Protein AF-A0A1H9XBH6-F1 (afdb_monomer_lite)

Sequence (133 aa):
MVTELTLNTGLIACGFTVGNRFREFFRQQTGEENFKFNVDMVATAKAVKESGDESFTLGDLLDIYYGKKTYATYDKSALQWNKFVKDFCADEETGIFNERLKAAAALWKIVRESDMKKEYSHDLLEEYKHILF

pLDDT: mean 90.71, std 7.48, range [53.41, 97.06]

Organism: Butyrivibrio fibrisolvens (NCBI:txid831)

Structure (mmCIF, N/CA/C/O backbone):
data_AF-A0A1H9XBH6-F1
#
_entry.id   AF-A0A1H9XBH6-F1
#
loop_
_atom_site.group_PDB
_atom_site.id
_atom_site.type_symbol
_atom_site.label_atom_id
_atom_site.label_alt_id
_atom_site.label_comp_id
_atom_site.label_asym_id
_atom_site.label_entity_id
_atom_site.label_seq_id
_atom_site.pdbx_PDB_ins_code
_atom_site.Cartn_x
_atom_site.Cartn_y
_atom_site.Cartn_z
_atom_site.occupancy
_atom_site.B_iso_or_equiv
_atom_site.auth_seq_id
_atom_site.auth_comp_id
_atom_site.auth_asym_id
_atom_site.auth_atom_id
_atom_site.pdbx_PDB_model_num
ATOM 1 N N . MET A 1 1 ? -25.237 -10.397 16.906 1.00 53.41 1 MET A N 1
ATOM 2 C CA . MET A 1 1 ? -24.475 -9.404 16.118 1.00 53.41 1 MET A CA 1
ATOM 3 C C . MET A 1 1 ? -24.346 -8.157 16.968 1.00 53.41 1 MET A C 1
ATOM 5 O O . MET A 1 1 ? -25.363 -7.726 17.494 1.00 53.41 1 MET A O 1
ATOM 9 N N . VAL A 1 2 ? -23.140 -7.610 17.135 1.00 60.66 2 VAL A N 1
ATOM 10 C CA . VAL A 1 2 ? -22.962 -6.299 17.785 1.00 60.66 2 VAL A CA 1
ATOM 11 C C . VAL A 1 2 ? -23.735 -5.278 16.953 1.00 60.66 2 VAL A C 1
ATOM 13 O O . VAL A 1 2 ? -23.476 -5.189 15.757 1.00 60.66 2 VAL A O 1
ATOM 16 N N . THR A 1 3 ? -24.718 -4.587 17.521 1.00 67.44 3 THR A N 1
ATOM 17 C CA . THR A 1 3 ? -25.553 -3.601 16.809 1.00 67.44 3 THR A CA 1
ATOM 18 C C . THR A 1 3 ? -24.930 -2.212 16.832 1.00 67.44 3 THR A C 1
ATOM 20 O O . THR A 1 3 ? -24.984 -1.505 15.829 1.00 67.44 3 THR A O 1
ATOM 23 N N . GLU A 1 4 ? -24.253 -1.867 17.923 1.00 83.50 4 GLU A N 1
ATOM 24 C CA . GLU A 1 4 ? -23.624 -0.568 18.138 1.00 83.50 4 GLU A CA 1
ATOM 25 C C . GLU A 1 4 ? -22.100 -0.712 18.126 1.00 83.50 4 GLU A C 1
ATOM 27 O O . GLU A 1 4 ? -21.528 -1.471 18.906 1.00 83.50 4 GLU A O 1
ATOM 32 N N . LEU A 1 5 ? -21.446 -0.040 17.178 1.00 91.00 5 LEU A N 1
ATOM 33 C CA . LEU A 1 5 ? -19.992 -0.063 17.049 1.00 91.00 5 LEU A CA 1
ATOM 34 C C . LEU A 1 5 ? -19.390 1.045 17.910 1.00 91.00 5 LEU A C 1
ATOM 36 O O . LEU A 1 5 ? -19.822 2.192 17.848 1.00 91.00 5 LEU A O 1
ATOM 40 N N . THR A 1 6 ? -18.356 0.704 18.667 1.00 93.94 6 THR A N 1
ATOM 41 C CA . THR A 1 6 ? -17.545 1.643 19.449 1.00 93.94 6 THR A CA 1
ATOM 42 C C . THR A 1 6 ? -16.071 1.435 19.126 1.00 93.94 6 THR A C 1
ATOM 44 O O . THR A 1 6 ? -15.688 0.388 18.601 1.00 93.94 6 THR A O 1
ATOM 47 N N . LEU A 1 7 ? -15.212 2.396 19.474 1.00 94.62 7 LEU A N 1
ATOM 48 C CA . LEU A 1 7 ? -13.763 2.237 19.298 1.00 94.62 7 LEU A CA 1
ATOM 49 C C . LEU A 1 7 ? -13.210 1.033 20.081 1.00 94.62 7 LEU A C 1
ATOM 51 O O . LEU A 1 7 ? -12.287 0.383 19.612 1.00 94.62 7 LEU A O 1
ATOM 55 N N . ASN A 1 8 ? -13.834 0.661 21.202 1.00 94.44 8 ASN A N 1
ATOM 56 C CA . ASN A 1 8 ? -13.444 -0.505 22.006 1.00 94.44 8 ASN A CA 1
ATOM 57 C C . ASN A 1 8 ? -13.984 -1.836 21.458 1.00 94.44 8 ASN A C 1
ATOM 59 O O . ASN A 1 8 ? -13.729 -2.895 22.026 1.00 94.44 8 ASN A O 1
ATOM 63 N N . THR A 1 9 ? -14.780 -1.808 20.388 1.00 94.50 9 THR A N 1
ATOM 64 C CA . THR A 1 9 ? -15.337 -3.028 19.805 1.00 94.50 9 THR A CA 1
ATOM 65 C C . THR A 1 9 ? -14.230 -3.822 19.113 1.00 94.50 9 THR A C 1
ATOM 67 O O . THR A 1 9 ? -13.532 -3.289 18.250 1.00 94.50 9 THR A O 1
ATOM 70 N N . GLY A 1 10 ? -14.096 -5.106 19.456 1.00 95.81 10 GLY A N 1
ATOM 71 C CA . GLY A 1 10 ? -13.130 -6.011 18.828 1.00 95.81 10 GLY A CA 1
ATOM 72 C C . GLY A 1 10 ? -13.390 -6.202 17.328 1.00 95.81 10 GLY A C 1
ATOM 73 O O . GLY A 1 10 ? -14.532 -6.416 16.904 1.00 95.81 10 GLY A O 1
ATOM 74 N N . LEU A 1 11 ? -12.332 -6.153 16.516 1.00 95.56 11 LEU A N 1
ATOM 75 C CA . LEU A 1 11 ? -12.392 -6.228 15.051 1.00 95.56 11 LEU A CA 1
ATOM 76 C C . LEU A 1 11 ? -12.970 -7.568 14.576 1.00 95.56 11 LEU A C 1
ATOM 78 O O . LEU A 1 11 ? -13.842 -7.599 13.703 1.00 95.56 11 LEU A O 1
ATOM 82 N N . ILE A 1 12 ? -12.527 -8.674 15.178 1.00 94.19 12 ILE A N 1
ATOM 83 C CA . ILE A 1 12 ? -13.030 -10.021 14.870 1.00 94.19 12 ILE A CA 1
ATOM 84 C C . ILE A 1 12 ? -14.460 -10.184 15.396 1.00 94.19 12 ILE A C 1
ATOM 86 O O . ILE A 1 12 ? -15.350 -10.589 14.648 1.00 94.19 12 ILE A O 1
ATOM 90 N N . ALA A 1 13 ? -14.705 -9.785 16.649 1.00 92.12 13 ALA A N 1
ATOM 91 C CA . ALA A 1 13 ? -15.993 -9.945 17.325 1.00 92.12 13 ALA A CA 1
ATOM 92 C C . ALA A 1 13 ? -17.157 -9.238 16.604 1.00 92.12 13 ALA A C 1
ATOM 94 O O . ALA A 1 13 ? -18.282 -9.744 16.578 1.00 92.12 13 ALA A O 1
ATOM 95 N N . CYS A 1 14 ? -16.907 -8.079 15.984 1.00 91.88 14 CYS A N 1
ATOM 96 C CA . CYS A 1 14 ? -17.927 -7.369 15.209 1.00 91.88 14 CYS A CA 1
ATOM 97 C C . CYS A 1 14 ? -18.074 -7.848 13.758 1.00 91.88 14 CYS A C 1
ATOM 99 O O . CYS A 1 14 ? -18.945 -7.340 13.045 1.00 91.88 14 CYS A O 1
ATOM 101 N N . GLY A 1 15 ? -17.258 -8.811 13.315 1.00 92.31 15 GLY A N 1
ATOM 102 C CA . GLY A 1 15 ? -17.253 -9.296 11.938 1.00 92.31 15 GLY A CA 1
ATOM 103 C C . GLY A 1 15 ? -16.815 -8.214 10.953 1.00 92.31 15 GLY A C 1
ATOM 104 O O . GLY A 1 15 ? -17.488 -7.995 9.943 1.00 92.31 15 GLY A O 1
ATOM 105 N N . PHE A 1 16 ? -15.725 -7.500 11.259 1.00 94.44 16 PHE A N 1
ATOM 106 C CA . PHE A 1 16 ? -15.253 -6.379 10.449 1.00 94.44 16 PHE A CA 1
ATOM 107 C C . PHE A 1 16 ? -15.147 -6.729 8.959 1.00 94.44 16 PHE A C 1
ATOM 109 O O . PHE A 1 16 ? -14.562 -7.742 8.570 1.00 94.44 16 PHE A O 1
ATOM 116 N N . THR A 1 17 ? -15.665 -5.850 8.105 1.00 93.25 17 THR A N 1
ATOM 117 C CA . THR A 1 17 ? -15.530 -5.922 6.646 1.00 93.25 17 THR A CA 1
ATOM 118 C C . THR A 1 17 ? -15.258 -4.533 6.081 1.00 93.25 17 THR A C 1
ATOM 120 O O . THR A 1 17 ? -15.670 -3.526 6.654 1.00 93.25 17 THR A O 1
ATOM 123 N N . VAL A 1 18 ? -14.606 -4.467 4.917 1.00 91.44 18 VAL A N 1
ATOM 124 C CA . VAL A 1 18 ? -14.344 -3.211 4.187 1.00 91.44 18 VAL A CA 1
ATOM 125 C C . VAL A 1 18 ? -15.616 -2.760 3.438 1.00 91.44 18 VAL A C 1
ATOM 127 O O . VAL A 1 18 ? -15.623 -2.562 2.225 1.00 91.44 18 VAL A O 1
ATOM 130 N N . GLY A 1 19 ? -16.733 -2.677 4.163 1.00 92.50 19 GLY A N 1
ATOM 131 C CA . GLY A 1 19 ? -18.074 -2.403 3.646 1.00 92.50 19 GLY A CA 1
ATOM 132 C C . GLY A 1 19 ? -18.687 -1.120 4.209 1.00 92.50 19 GLY A C 1
ATOM 133 O O . GLY A 1 19 ? -18.121 -0.467 5.087 1.00 92.50 19 GLY A O 1
ATOM 134 N N . ASN A 1 20 ? -19.878 -0.769 3.715 1.00 92.25 20 ASN A N 1
ATOM 135 C CA . ASN A 1 20 ? -20.536 0.506 4.031 1.00 92.25 20 ASN A CA 1
ATOM 136 C C . ASN A 1 20 ? -20.787 0.710 5.527 1.00 92.25 20 ASN A C 1
ATOM 138 O O . ASN A 1 20 ? -20.554 1.803 6.024 1.00 92.25 20 ASN A O 1
ATOM 142 N N . ARG A 1 21 ? -21.169 -0.342 6.261 1.00 92.69 21 ARG A N 1
ATOM 143 C CA . ARG A 1 21 ? -21.409 -0.269 7.710 1.00 92.69 21 ARG A CA 1
ATOM 144 C C . ARG A 1 21 ? -20.206 0.281 8.483 1.00 92.69 21 ARG A C 1
ATOM 146 O O . ARG A 1 21 ? -20.358 1.165 9.317 1.00 92.69 21 ARG A O 1
ATOM 153 N N . PHE A 1 22 ? -19.016 -0.250 8.213 1.00 94.62 22 PHE A N 1
ATOM 154 C CA . PHE A 1 22 ? -17.802 0.187 8.898 1.00 94.62 22 PHE A CA 1
ATOM 155 C C . PHE A 1 22 ? -17.272 1.494 8.316 1.00 94.62 22 PHE A C 1
ATOM 157 O O . PHE A 1 22 ? -16.758 2.318 9.061 1.00 94.62 22 PHE A O 1
ATOM 164 N N . ARG A 1 23 ? -17.442 1.721 7.006 1.00 95.06 23 ARG A N 1
ATOM 165 C CA . ARG A 1 23 ? -17.109 3.003 6.374 1.00 95.06 23 ARG A CA 1
ATOM 166 C C . ARG A 1 23 ? -17.865 4.156 7.039 1.00 95.06 23 ARG A C 1
ATOM 168 O O . ARG A 1 23 ? -17.242 5.147 7.383 1.00 95.06 23 ARG A O 1
ATOM 175 N N . GLU A 1 24 ? -19.168 3.992 7.256 1.00 94.06 24 GLU A N 1
ATOM 176 C CA . GLU A 1 24 ? -20.041 4.943 7.955 1.00 94.06 24 GLU A CA 1
ATOM 177 C C . GLU A 1 24 ? -19.551 5.216 9.385 1.00 94.06 24 GLU A C 1
ATOM 179 O O . GLU A 1 24 ? -19.423 6.370 9.781 1.00 94.06 24 GLU A O 1
ATOM 184 N N . PHE A 1 25 ? -19.204 4.161 10.130 1.00 95.19 25 PHE A N 1
ATOM 185 C CA . PHE A 1 25 ? -18.643 4.288 11.476 1.00 95.19 25 PHE A CA 1
ATOM 186 C C . PHE A 1 25 ? -17.355 5.118 11.477 1.00 95.19 25 PHE A C 1
ATOM 188 O O . PHE A 1 25 ? -17.281 6.125 12.174 1.00 95.19 25 PHE A O 1
ATOM 195 N N . PHE A 1 26 ? -16.357 4.750 10.666 1.00 95.62 26 PHE A N 1
ATOM 196 C CA . PHE A 1 26 ? -15.090 5.483 10.621 1.00 95.62 26 PHE A CA 1
ATOM 197 C C . PHE A 1 26 ? -15.260 6.910 10.101 1.00 95.62 26 PHE A C 1
ATOM 199 O O . PHE A 1 26 ? -14.618 7.807 10.631 1.00 95.62 26 PHE A O 1
ATOM 206 N N . ARG A 1 27 ? -16.183 7.146 9.161 1.00 95.81 27 ARG A N 1
ATOM 207 C CA . ARG A 1 27 ? -16.561 8.489 8.701 1.00 95.81 27 ARG A CA 1
ATOM 208 C C . ARG A 1 27 ? -16.979 9.398 9.857 1.00 95.81 27 ARG A C 1
ATOM 210 O O . ARG A 1 27 ? -16.557 10.546 9.926 1.00 95.81 27 ARG A O 1
ATOM 217 N N . GLN A 1 28 ? -17.794 8.875 10.772 1.00 94.31 28 GLN A N 1
ATOM 218 C CA . GLN A 1 28 ? -18.230 9.610 11.961 1.00 94.31 28 GLN A CA 1
ATOM 219 C C . GLN A 1 28 ? -17.074 9.853 12.943 1.00 94.31 28 GLN A C 1
ATOM 221 O O . GLN A 1 28 ? -17.042 10.899 13.581 1.00 94.31 28 GLN A O 1
ATOM 226 N N . GLN A 1 29 ? -16.119 8.920 13.047 1.00 94.19 29 GLN A N 1
ATOM 227 C CA . GLN A 1 29 ? -14.955 9.063 13.933 1.00 94.19 29 GLN A CA 1
ATOM 228 C C . GLN A 1 29 ? -13.887 10.024 13.387 1.00 94.19 29 GLN A C 1
ATOM 230 O O . GLN A 1 29 ? -13.218 10.695 14.169 1.00 94.19 29 GLN A O 1
ATOM 235 N N . THR A 1 30 ? -13.689 10.079 12.067 1.00 93.12 30 THR A N 1
ATOM 236 C CA . THR A 1 30 ? -12.686 10.952 11.434 1.00 93.12 30 THR A CA 1
ATOM 237 C C . THR A 1 30 ? -13.236 12.330 11.074 1.00 93.12 30 THR A C 1
ATOM 239 O O . THR A 1 30 ? -12.464 13.273 10.934 1.00 93.12 30 THR A O 1
ATOM 242 N N . GLY A 1 31 ? -14.556 12.459 10.901 1.00 92.88 31 GLY A N 1
ATOM 243 C CA . GLY A 1 31 ? -15.189 13.671 10.377 1.00 92.88 31 GLY A CA 1
ATOM 244 C C . GLY A 1 31 ? -14.965 13.885 8.874 1.00 92.88 31 GLY A C 1
ATOM 245 O O . GLY A 1 31 ? -15.356 14.919 8.336 1.00 92.88 31 GLY A O 1
ATOM 246 N N . GLU A 1 32 ? -14.349 12.930 8.174 1.00 92.00 32 GLU A N 1
ATOM 247 C CA . GLU A 1 32 ? -14.070 13.042 6.743 1.00 92.00 32 GLU A CA 1
ATOM 248 C C . GLU A 1 32 ? -15.259 12.587 5.904 1.00 92.00 32 GLU A C 1
ATOM 250 O O . GLU A 1 32 ? -15.538 11.397 5.831 1.00 92.00 32 GLU A O 1
ATOM 255 N N . GLU A 1 33 ? -15.906 13.492 5.172 1.00 88.56 33 GLU A N 1
ATOM 256 C CA . GLU A 1 33 ? -17.073 13.169 4.334 1.00 88.56 33 GLU A CA 1
ATOM 257 C C . GLU A 1 33 ? -16.825 12.001 3.353 1.00 88.56 33 GLU A C 1
ATOM 259 O O . GLU A 1 33 ? -17.694 11.148 3.154 1.00 88.56 33 GLU A O 1
ATOM 264 N N . ASN A 1 34 ? -15.607 11.921 2.805 1.00 91.38 34 ASN A N 1
ATOM 265 C CA . ASN A 1 34 ? -15.183 10.937 1.807 1.00 91.38 34 ASN A CA 1
ATOM 266 C C . ASN A 1 34 ? -14.207 9.886 2.365 1.00 91.38 34 ASN A C 1
ATOM 268 O O . ASN A 1 34 ? -13.271 9.484 1.667 1.00 91.38 34 ASN A O 1
ATOM 272 N N . PHE A 1 35 ? -14.425 9.428 3.602 1.00 94.31 35 PHE A N 1
ATOM 273 C CA . PHE A 1 35 ? -13.569 8.431 4.248 1.00 94.31 35 PHE A CA 1
ATOM 274 C C . PHE A 1 35 ? -13.324 7.187 3.368 1.00 94.31 35 PHE A C 1
ATOM 276 O O . PHE A 1 35 ? -14.252 6.523 2.879 1.00 94.31 35 PHE A O 1
ATOM 283 N N . LYS A 1 36 ? -12.046 6.825 3.217 1.00 93.88 36 LYS A N 1
ATOM 284 C CA . LYS A 1 36 ? -11.596 5.604 2.539 1.00 93.88 36 LYS A CA 1
ATOM 285 C C . LYS A 1 36 ? -10.622 4.846 3.429 1.00 93.88 36 LYS A C 1
ATOM 287 O O . LYS A 1 36 ? -9.673 5.416 3.953 1.00 93.88 36 LYS A O 1
ATOM 292 N N . PHE A 1 37 ? -10.818 3.533 3.516 1.00 94.31 37 PHE A N 1
ATOM 293 C CA . PHE A 1 37 ? -9.839 2.647 4.136 1.00 94.31 37 PHE A CA 1
ATOM 294 C C . PHE A 1 37 ? -8.525 2.724 3.362 1.00 94.31 37 PHE A C 1
ATOM 296 O O . PHE A 1 37 ? -8.493 2.438 2.161 1.00 94.31 37 PHE A O 1
ATOM 303 N N . ASN A 1 38 ? -7.454 3.114 4.045 1.00 90.88 38 ASN A N 1
ATOM 304 C CA . ASN A 1 38 ? -6.126 3.100 3.457 1.00 90.88 38 ASN A CA 1
ATOM 305 C C . ASN A 1 38 ? -5.579 1.659 3.392 1.00 90.88 38 ASN A C 1
ATOM 307 O O . ASN A 1 38 ? -6.128 0.726 3.987 1.00 90.88 38 ASN A O 1
ATOM 311 N N . VAL A 1 39 ? -4.495 1.474 2.640 1.00 88.12 39 VAL A N 1
ATOM 312 C CA . VAL A 1 39 ? -3.891 0.148 2.428 1.00 88.12 39 VAL A CA 1
ATOM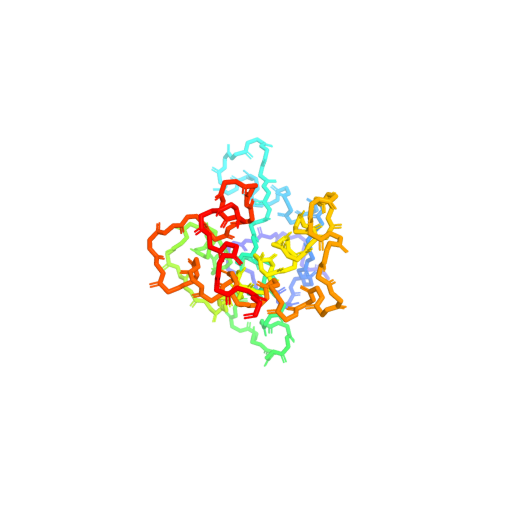 313 C C . VAL A 1 39 ? -3.414 -0.501 3.730 1.00 88.12 39 VAL A C 1
ATOM 315 O O . VAL A 1 39 ? -3.540 -1.714 3.880 1.00 88.12 39 VAL A O 1
ATOM 318 N N . ASP A 1 40 ? -2.945 0.297 4.689 1.00 90.38 40 ASP A N 1
ATOM 319 C CA . ASP A 1 40 ? -2.387 -0.184 5.953 1.00 90.38 40 ASP A CA 1
ATOM 320 C C . ASP A 1 40 ? -3.493 -0.689 6.901 1.00 90.38 40 ASP A C 1
ATOM 322 O O . ASP A 1 40 ? -3.339 -1.741 7.528 1.00 90.38 40 ASP A O 1
ATOM 326 N N . MET A 1 41 ? -4.665 -0.040 6.925 1.00 93.69 41 MET A N 1
ATOM 327 C CA . MET A 1 41 ? -5.862 -0.552 7.608 1.00 93.69 41 MET A CA 1
ATOM 328 C C . MET A 1 41 ? -6.310 -1.889 7.015 1.00 93.69 41 MET A C 1
ATOM 330 O O . MET A 1 41 ? -6.620 -2.823 7.751 1.00 93.69 41 MET A O 1
ATOM 334 N N . VAL A 1 42 ? -6.361 -1.999 5.683 1.00 93.19 42 VAL A N 1
ATOM 335 C CA . VAL A 1 42 ? -6.806 -3.231 5.011 1.00 93.19 42 VAL A CA 1
ATOM 336 C C . VAL A 1 42 ? -5.834 -4.378 5.290 1.00 93.19 42 VAL A C 1
ATOM 338 O O . VAL A 1 42 ? -6.271 -5.483 5.619 1.00 93.19 42 VAL A O 1
ATOM 341 N N . ALA A 1 43 ? -4.530 -4.114 5.209 1.00 90.88 43 ALA A N 1
ATOM 342 C CA . ALA A 1 43 ? -3.489 -5.089 5.513 1.00 90.88 43 ALA A CA 1
ATOM 343 C C . ALA A 1 43 ? -3.537 -5.538 6.974 1.00 90.88 43 ALA A C 1
ATOM 345 O O . ALA A 1 43 ? -3.528 -6.735 7.250 1.00 90.88 43 ALA A O 1
ATOM 346 N N . THR A 1 44 ? -3.679 -4.587 7.898 1.00 93.94 44 THR A N 1
ATOM 347 C CA . THR A 1 44 ? -3.807 -4.867 9.330 1.00 93.94 44 THR A CA 1
ATOM 348 C C . THR A 1 44 ? -5.049 -5.700 9.620 1.00 93.94 44 THR A C 1
ATOM 350 O O . THR A 1 44 ? -4.950 -6.732 10.270 1.00 93.94 44 THR A O 1
ATOM 353 N N . ALA A 1 45 ? -6.212 -5.329 9.081 1.00 94.12 45 ALA A N 1
ATOM 354 C CA . ALA A 1 45 ? -7.443 -6.085 9.290 1.00 94.12 45 ALA A CA 1
ATOM 355 C C . ALA A 1 45 ? -7.361 -7.522 8.747 1.00 94.12 45 ALA A C 1
ATOM 357 O O . ALA A 1 45 ? -7.988 -8.421 9.305 1.00 94.12 45 ALA A O 1
ATOM 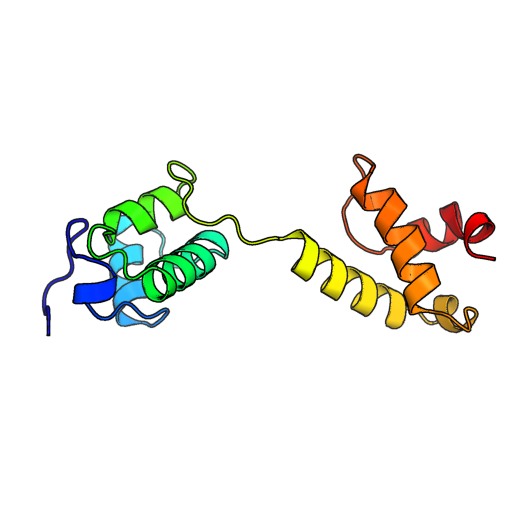358 N N . LYS A 1 46 ? -6.607 -7.749 7.663 1.00 92.62 46 LYS A N 1
ATOM 359 C CA . LYS A 1 46 ? -6.320 -9.096 7.157 1.00 92.62 46 LYS A CA 1
ATOM 360 C C . LYS A 1 46 ? -5.403 -9.858 8.118 1.00 92.62 46 LYS A C 1
ATOM 362 O O . LYS A 1 46 ? -5.765 -10.955 8.528 1.00 92.62 46 LYS A O 1
ATOM 367 N N . ALA A 1 47 ?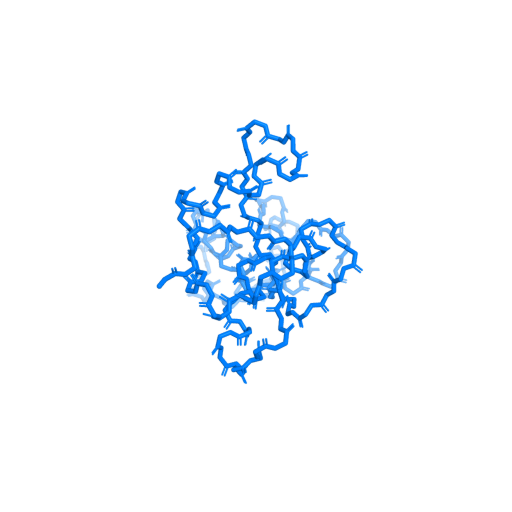 -4.292 -9.250 8.530 1.00 92.75 47 ALA A N 1
ATOM 368 C CA . ALA A 1 47 ? -3.327 -9.860 9.441 1.00 92.75 47 ALA A CA 1
ATOM 369 C C . ALA A 1 47 ? -3.954 -10.235 10.794 1.00 92.75 47 ALA A C 1
ATOM 371 O O . ALA A 1 47 ? -3.752 -11.346 11.260 1.00 92.75 47 ALA A O 1
ATOM 372 N N . VAL A 1 48 ? -4.777 -9.357 11.378 1.00 94.25 48 VAL A N 1
ATOM 373 C CA . VAL A 1 48 ? -5.521 -9.602 12.631 1.00 94.25 48 VAL A CA 1
ATOM 374 C C . VAL A 1 48 ? -6.447 -10.815 12.512 1.00 94.25 48 VAL A C 1
ATOM 376 O O . VAL A 1 48 ? -6.540 -11.630 13.425 1.00 94.25 48 VAL A O 1
ATOM 379 N N . LYS A 1 49 ? -7.140 -10.960 11.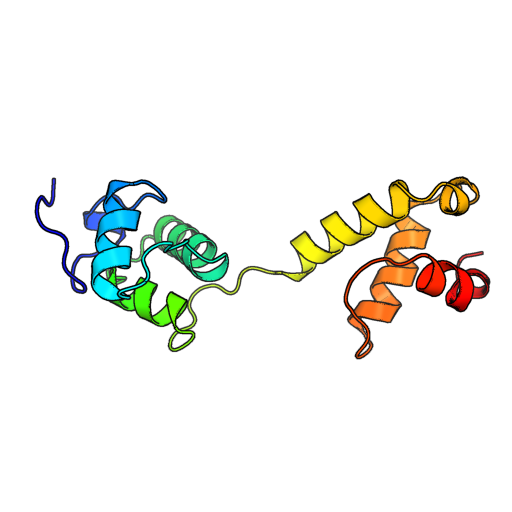376 1.00 93.06 49 LYS A N 1
ATOM 380 C CA . LYS A 1 49 ? -8.017 -12.116 11.134 1.00 93.06 49 LYS A CA 1
ATOM 381 C C . LYS A 1 49 ? -7.236 -13.413 10.953 1.00 93.06 49 LYS A C 1
ATOM 383 O O . LYS A 1 49 ? -7.716 -14.456 11.375 1.00 93.06 49 LYS A O 1
ATOM 388 N N . GLU A 1 50 ? -6.074 -13.351 10.309 1.00 91.75 50 GLU A N 1
ATOM 389 C CA . GLU A 1 50 ? -5.194 -14.505 10.100 1.00 91.75 50 GLU A CA 1
ATOM 390 C C . GLU A 1 50 ? -4.501 -14.937 11.398 1.00 91.75 50 GLU A C 1
ATOM 392 O O . GLU A 1 50 ? -4.359 -16.133 11.639 1.00 91.75 50 GLU A O 1
ATOM 397 N N . SER A 1 51 ? -4.111 -13.982 12.247 1.00 91.69 51 SER A N 1
ATOM 398 C CA . SER A 1 51 ? -3.500 -14.247 13.552 1.00 91.69 51 SER A CA 1
ATOM 399 C C . SER A 1 51 ? -4.512 -14.642 14.630 1.00 91.69 51 SER A C 1
ATOM 401 O O . SER A 1 51 ? -4.117 -15.226 15.637 1.00 91.69 51 SER A O 1
ATOM 403 N N . GLY A 1 52 ? -5.801 -14.343 14.433 1.00 91.94 52 GLY A N 1
ATOM 404 C CA . GLY A 1 52 ? -6.840 -14.583 15.435 1.00 91.94 52 GLY A CA 1
ATOM 405 C C . GLY A 1 52 ? -6.741 -13.640 16.638 1.00 91.94 52 GLY A C 1
ATOM 406 O O . GLY A 1 52 ? -7.113 -14.018 17.744 1.00 91.94 52 GLY A O 1
ATOM 407 N N . ASP A 1 53 ? -6.216 -12.429 16.446 1.00 92.88 53 ASP A N 1
ATOM 408 C CA . ASP A 1 53 ? -6.004 -11.462 17.523 1.00 92.88 53 ASP A CA 1
ATOM 409 C C . ASP A 1 53 ? -7.328 -10.829 17.987 1.00 92.88 53 ASP A C 1
ATOM 411 O O . ASP A 1 53 ? -7.789 -9.808 17.470 1.00 92.88 53 ASP A O 1
ATOM 415 N N . GLU A 1 54 ? -7.957 -11.460 18.979 1.00 93.00 54 GLU A N 1
ATOM 416 C CA . GLU A 1 54 ? -9.217 -11.006 19.581 1.00 93.00 54 GLU A CA 1
ATOM 417 C C . GLU A 1 54 ? -9.075 -9.704 20.384 1.00 93.00 54 GLU A C 1
ATOM 419 O O . GLU A 1 54 ? -10.082 -9.048 20.659 1.00 93.00 54 GLU A O 1
ATOM 424 N N . SER A 1 55 ? -7.847 -9.310 20.741 1.00 94.25 55 SER A N 1
ATOM 425 C CA . SER A 1 55 ? -7.587 -8.079 21.495 1.00 94.25 55 SER A CA 1
ATOM 426 C C . SER A 1 55 ? -7.647 -6.825 20.622 1.00 94.25 55 SER A C 1
ATOM 428 O O . SER A 1 55 ? -7.835 -5.723 21.136 1.00 94.25 55 SER A O 1
ATOM 430 N N . PHE A 1 56 ? -7.525 -6.984 19.301 1.00 96.12 56 PHE A N 1
ATOM 431 C CA . PHE A 1 56 ? -7.473 -5.874 18.362 1.00 96.12 56 PHE A CA 1
ATOM 432 C C . PHE A 1 56 ? -8.851 -5.226 18.158 1.00 96.12 56 PHE A C 1
ATOM 434 O O . PHE A 1 56 ? -9.832 -5.889 17.804 1.00 96.12 56 PHE A O 1
ATOM 441 N N . THR A 1 57 ? -8.927 -3.904 18.313 1.00 97.06 57 THR A N 1
ATOM 442 C CA . THR A 1 57 ? -10.181 -3.135 18.287 1.00 97.06 57 THR A CA 1
ATOM 443 C C . THR A 1 57 ? -10.339 -2.247 17.047 1.00 97.06 57 THR A C 1
ATOM 445 O O . THR A 1 57 ? -9.413 -2.040 16.260 1.00 97.06 57 THR A O 1
ATOM 448 N N . LEU A 1 58 ? 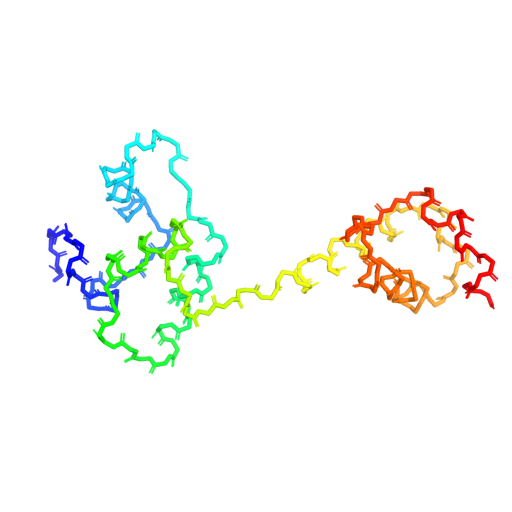-11.535 -1.682 16.852 1.00 96.25 58 LEU A N 1
ATOM 449 C CA . LEU A 1 58 ? -11.765 -0.656 15.827 1.00 96.25 58 LEU A CA 1
ATOM 450 C C . LEU A 1 58 ? -10.982 0.639 16.107 1.00 96.25 58 LEU A C 1
ATOM 452 O O . LEU A 1 58 ? -10.607 1.327 15.160 1.00 96.25 58 LEU A O 1
ATOM 456 N N . GLY A 1 59 ? -10.716 0.955 17.376 1.00 96.62 59 GLY A N 1
ATOM 457 C CA . GLY A 1 59 ? -9.859 2.062 17.794 1.00 96.62 59 GLY A CA 1
ATOM 458 C C . GLY A 1 59 ? -8.409 1.846 17.383 1.00 96.62 59 GLY A C 1
ATOM 459 O O . GLY A 1 59 ? -7.813 2.734 16.783 1.00 96.62 59 GLY A O 1
ATOM 460 N N . ASP A 1 60 ? -7.883 0.634 17.569 1.00 96.31 60 ASP A N 1
ATOM 461 C CA . ASP A 1 60 ? -6.546 0.281 17.078 1.00 96.31 60 ASP A CA 1
ATOM 462 C C . ASP A 1 60 ? -6.443 0.428 15.557 1.00 96.31 60 ASP A C 1
ATOM 464 O O . ASP A 1 60 ? -5.445 0.925 15.037 1.00 96.31 60 ASP A O 1
ATOM 468 N N . LEU A 1 61 ? -7.493 0.035 14.828 1.00 96.00 61 LEU A N 1
ATOM 469 C CA . LEU A 1 61 ? -7.549 0.218 13.380 1.00 96.00 61 LEU A CA 1
ATOM 470 C C . LEU A 1 61 ? -7.577 1.704 12.984 1.00 96.00 61 LEU A C 1
ATOM 472 O O . LEU A 1 61 ? -7.033 2.074 11.944 1.00 96.00 61 LEU A O 1
ATOM 476 N N . LEU A 1 62 ? -8.194 2.559 13.801 1.00 95.94 62 LEU A N 1
ATOM 477 C CA . LEU A 1 62 ? -8.190 4.007 13.605 1.00 95.94 62 LEU A CA 1
ATOM 478 C C . LEU A 1 62 ? -6.818 4.624 13.917 1.00 95.94 62 LEU A C 1
ATOM 480 O O . LEU A 1 62 ? -6.381 5.541 13.229 1.00 95.94 62 LEU A O 1
ATOM 484 N N . ASP A 1 63 ? -6.087 4.100 14.895 1.00 96.06 63 ASP A N 1
ATOM 485 C CA . ASP A 1 63 ? -4.711 4.534 15.139 1.00 96.06 63 ASP A CA 1
ATOM 486 C C . ASP A 1 63 ? -3.777 4.153 13.982 1.00 96.06 63 ASP A C 1
ATOM 488 O O . ASP A 1 63 ? -2.888 4.933 13.638 1.00 96.06 63 ASP A O 1
ATOM 492 N N . ILE A 1 64 ? -4.017 3.016 13.317 1.00 94.25 64 ILE A N 1
ATOM 493 C CA . ILE A 1 64 ? -3.346 2.658 12.053 1.00 94.25 64 ILE A CA 1
ATOM 494 C C . ILE A 1 64 ? -3.701 3.670 10.955 1.00 94.25 64 ILE A C 1
ATOM 496 O O . ILE A 1 64 ? -2.823 4.099 10.208 1.00 94.25 64 ILE A O 1
ATOM 500 N N . TYR A 1 65 ? -4.969 4.093 10.869 1.00 93.69 65 TYR A N 1
ATOM 501 C CA . TYR A 1 65 ? -5.406 5.112 9.909 1.00 93.69 65 TYR A CA 1
ATOM 502 C C . TYR A 1 65 ? -4.614 6.419 10.048 1.00 93.69 65 TYR A C 1
ATOM 504 O O . TYR A 1 65 ? -4.134 6.956 9.051 1.00 93.69 65 TYR A O 1
ATOM 512 N N . TYR A 1 66 ? -4.427 6.887 11.284 1.00 92.88 66 TYR A N 1
ATOM 513 C CA . TYR A 1 66 ? -3.668 8.101 11.593 1.00 92.88 66 TYR A CA 1
ATOM 514 C C . TYR A 1 66 ? -2.143 7.907 11.626 1.00 92.88 66 TYR A C 1
ATOM 516 O O . TYR A 1 66 ? -1.422 8.861 11.914 1.00 92.88 66 TYR A O 1
ATOM 524 N N . GLY A 1 67 ? -1.636 6.696 11.378 1.00 89.75 67 GLY A N 1
ATOM 525 C CA . GLY A 1 67 ? -0.204 6.389 11.456 1.00 89.75 67 GLY A CA 1
ATOM 526 C C . GLY A 1 67 ? 0.377 6.430 12.877 1.00 89.75 67 GLY A C 1
ATOM 527 O O . GLY A 1 67 ? 1.585 6.571 13.039 1.00 89.75 67 GLY A O 1
ATOM 528 N N . LYS A 1 68 ? -0.467 6.327 13.911 1.00 91.06 68 LYS A N 1
ATOM 529 C CA . LYS A 1 68 ? -0.067 6.307 15.332 1.00 91.06 68 LYS A CA 1
ATOM 530 C C . LYS A 1 68 ? 0.354 4.921 15.810 1.00 91.06 68 LYS A C 1
ATOM 532 O O . LYS A 1 68 ? 1.138 4.802 16.747 1.00 91.06 68 LYS A O 1
ATOM 537 N N . LYS A 1 69 ? -0.192 3.880 15.185 1.00 88.06 69 LYS A N 1
ATOM 538 C CA . LYS A 1 69 ? 0.112 2.476 15.461 1.00 88.06 69 LYS A CA 1
ATOM 539 C C . LYS A 1 69 ? 0.566 1.811 14.168 1.00 88.06 69 LYS A C 1
ATOM 541 O O . LYS A 1 69 ? 0.146 2.214 13.087 1.00 88.06 69 LYS A O 1
ATOM 546 N N . THR A 1 70 ? 1.379 0.769 14.297 1.00 86.56 70 THR A N 1
ATOM 547 C CA . THR A 1 70 ? 1.756 -0.134 13.204 1.00 86.56 70 THR A CA 1
ATOM 548 C C . THR A 1 70 ? 1.492 -1.561 13.671 1.00 86.56 70 THR A C 1
ATOM 550 O O . THR A 1 70 ? 1.889 -1.916 14.778 1.00 86.56 70 THR A O 1
ATOM 553 N N . TYR A 1 71 ? 0.807 -2.367 12.856 1.00 85.62 71 TYR A N 1
ATOM 554 C CA . TYR A 1 71 ? 0.536 -3.782 13.148 1.00 85.62 71 TYR A CA 1
ATOM 555 C C . TYR A 1 71 ? 1.071 -4.669 12.025 1.00 85.62 71 TYR A C 1
ATOM 557 O O . TYR A 1 71 ? 1.996 -5.444 12.230 1.00 85.62 71 TYR A O 1
ATOM 565 N N . ALA A 1 72 ? 0.548 -4.483 10.813 1.00 75.56 72 ALA A N 1
ATOM 566 C CA . ALA A 1 72 ? 1.112 -5.048 9.598 1.00 75.56 72 ALA A CA 1
ATOM 567 C C . ALA A 1 72 ? 1.392 -3.907 8.621 1.00 75.56 72 ALA A C 1
ATOM 569 O O . ALA A 1 72 ? 0.489 -3.148 8.268 1.00 75.56 72 ALA A O 1
ATOM 570 N N . THR A 1 73 ? 2.641 -3.779 8.186 1.00 63.78 73 THR A N 1
ATOM 571 C CA . THR A 1 73 ? 2.993 -2.912 7.064 1.00 63.78 73 THR A CA 1
ATOM 572 C C . THR A 1 73 ? 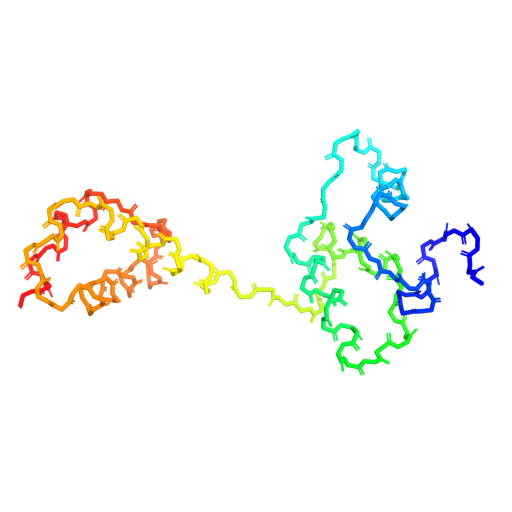2.675 -3.651 5.778 1.00 63.78 73 THR A C 1
ATOM 574 O O . THR A 1 73 ? 3.215 -4.723 5.506 1.00 63.78 73 THR A O 1
ATOM 577 N N . TYR A 1 74 ? 1.774 -3.091 4.973 1.00 64.56 74 TYR A N 1
ATOM 578 C CA . TYR A 1 74 ? 1.579 -3.603 3.627 1.00 64.56 74 TYR A CA 1
ATOM 579 C C . TYR A 1 74 ? 2.872 -3.378 2.842 1.00 64.56 74 TYR A C 1
ATOM 581 O O . TYR A 1 74 ? 3.354 -2.243 2.775 1.00 64.56 74 TYR A O 1
ATOM 589 N N . ASP A 1 75 ? 3.431 -4.429 2.238 1.00 65.75 75 ASP A N 1
ATOM 590 C CA . ASP A 1 75 ? 4.611 -4.271 1.397 1.00 65.75 75 ASP A CA 1
ATOM 591 C C . ASP A 1 75 ? 4.238 -3.517 0.112 1.00 65.75 75 ASP A C 1
ATOM 593 O O . ASP A 1 75 ? 3.834 -4.084 -0.909 1.00 65.75 75 ASP A O 1
ATOM 597 N N . LYS A 1 76 ? 4.353 -2.186 0.178 1.00 74.31 76 LYS A N 1
ATOM 598 C CA . LYS A 1 76 ? 4.130 -1.285 -0.955 1.00 74.31 76 LYS A CA 1
ATOM 599 C C . LYS A 1 76 ? 5.094 -1.606 -2.101 1.00 74.31 76 LYS A C 1
ATOM 601 O O . LYS A 1 76 ? 4.741 -1.306 -3.237 1.00 74.31 76 LYS A O 1
ATOM 606 N N . SER A 1 77 ? 6.220 -2.283 -1.841 1.00 77.12 77 SER A N 1
ATOM 607 C CA . SER A 1 77 ? 7.173 -2.734 -2.861 1.00 77.12 77 SER A CA 1
ATOM 608 C C . SER A 1 77 ? 6.519 -3.673 -3.870 1.00 77.12 77 SER A C 1
ATOM 610 O O . SER A 1 77 ? 6.706 -3.498 -5.067 1.00 77.12 77 SER A O 1
ATOM 612 N N . ALA A 1 78 ? 5.672 -4.611 -3.429 1.00 80.12 78 ALA A N 1
ATOM 613 C CA . ALA A 1 78 ? 4.995 -5.536 -4.339 1.00 80.12 78 ALA A CA 1
ATOM 614 C C . ALA A 1 78 ? 4.008 -4.815 -5.278 1.00 80.12 78 ALA A C 1
ATOM 616 O O . ALA A 1 78 ? 3.939 -5.118 -6.468 1.00 80.12 78 ALA A O 1
ATOM 617 N N . LEU A 1 79 ? 3.261 -3.824 -4.770 1.00 82.44 79 LEU A N 1
ATOM 618 C CA . LEU A 1 79 ? 2.378 -2.998 -5.605 1.00 82.44 79 LEU A CA 1
ATOM 619 C C . LEU A 1 79 ? 3.165 -2.087 -6.544 1.00 82.44 79 LEU A C 1
ATOM 621 O O . LEU A 1 79 ? 2.796 -1.960 -7.710 1.00 82.44 79 LEU A O 1
ATOM 625 N N . GLN A 1 80 ? 4.224 -1.458 -6.038 1.00 90.00 80 GLN A N 1
ATOM 626 C CA . GLN A 1 80 ? 5.089 -0.594 -6.831 1.00 90.00 80 GLN A CA 1
ATOM 627 C C . GLN A 1 80 ? 5.764 -1.388 -7.946 1.00 90.00 80 GLN A C 1
ATOM 629 O O . GLN A 1 80 ? 5.714 -0.948 -9.084 1.00 90.00 80 GLN A O 1
ATOM 634 N N . TRP A 1 81 ? 6.270 -2.589 -7.665 1.00 93.06 81 TRP A N 1
ATOM 635 C CA . TRP A 1 81 ? 6.805 -3.507 -8.668 1.00 93.06 81 TRP A CA 1
ATOM 636 C C . TRP A 1 81 ? 5.755 -3.894 -9.712 1.00 93.06 81 TRP A C 1
ATOM 638 O O . TRP A 1 81 ? 6.013 -3.792 -10.906 1.00 93.06 81 TRP A O 1
ATOM 648 N N . ASN A 1 82 ? 4.543 -4.275 -9.294 1.00 91.12 82 ASN A N 1
ATOM 649 C CA . ASN A 1 82 ? 3.480 -4.629 -10.238 1.00 91.12 82 ASN A CA 1
ATOM 650 C C . ASN A 1 82 ? 3.100 -3.453 -11.148 1.00 91.12 82 ASN A C 1
ATOM 652 O O . ASN A 1 82 ? 2.904 -3.645 -12.347 1.00 91.12 82 ASN A O 1
ATOM 656 N N . LYS A 1 83 ? 3.010 -2.239 -10.592 1.00 93.38 83 LYS A N 1
ATOM 657 C CA . LYS A 1 83 ? 2.781 -1.016 -11.370 1.00 93.38 83 LYS A CA 1
ATOM 658 C C . LYS A 1 83 ? 3.962 -0.742 -12.305 1.00 93.38 83 LYS A C 1
ATOM 660 O O . LYS A 1 83 ? 3.747 -0.546 -13.491 1.00 93.38 83 LYS A O 1
ATOM 665 N N . PHE A 1 84 ? 5.187 -0.827 -11.796 1.00 95.81 84 PHE A N 1
ATOM 666 C CA . PHE A 1 84 ? 6.422 -0.616 -12.545 1.00 95.81 84 PHE A CA 1
ATOM 667 C C . PHE A 1 84 ? 6.514 -1.538 -13.761 1.00 95.81 84 PHE A C 1
ATOM 669 O O . PHE A 1 84 ? 6.714 -1.069 -14.873 1.00 95.81 84 PHE A O 1
ATOM 676 N N . VAL A 1 85 ? 6.316 -2.845 -13.570 1.00 95.44 85 VAL A N 1
ATOM 677 C CA . VAL A 1 85 ? 6.340 -3.831 -14.659 1.00 95.44 85 VAL A CA 1
ATOM 678 C C . VAL A 1 85 ? 5.216 -3.581 -15.650 1.00 95.44 85 VAL A C 1
ATOM 680 O O . VAL A 1 85 ? 5.433 -3.704 -16.851 1.00 95.44 85 VAL A O 1
ATOM 683 N N . LYS A 1 86 ? 4.015 -3.239 -15.171 1.00 95.50 86 LYS A N 1
ATOM 684 C CA . LYS A 1 86 ? 2.884 -2.930 -16.048 1.00 95.50 86 LYS A CA 1
ATOM 685 C C . LYS A 1 86 ? 3.192 -1.727 -16.940 1.00 95.50 86 LYS A C 1
ATOM 687 O O . LYS A 1 86 ? 2.969 -1.814 -18.143 1.00 95.50 86 LYS A O 1
ATOM 692 N N . ASP A 1 87 ? 3.704 -0.650 -16.355 1.00 96.38 87 ASP A N 1
ATOM 693 C CA . ASP A 1 87 ? 4.008 0.597 -17.055 1.00 96.38 87 ASP A CA 1
ATOM 694 C C . ASP A 1 87 ? 5.206 0.410 -18.007 1.00 96.38 87 ASP A C 1
ATOM 696 O O . ASP A 1 87 ? 5.117 0.790 -19.170 1.00 96.38 87 ASP A O 1
ATOM 700 N N . PHE A 1 88 ? 6.261 -0.294 -17.575 1.00 96.00 88 PHE A N 1
ATOM 701 C CA . PHE A 1 88 ? 7.379 -0.708 -18.435 1.00 96.00 88 PHE A CA 1
ATOM 702 C C . PHE A 1 88 ? 6.881 -1.522 -19.633 1.00 96.00 88 PHE A C 1
ATOM 704 O O . PHE A 1 88 ? 7.222 -1.241 -20.775 1.00 96.00 88 PHE A O 1
ATOM 711 N N . CYS A 1 89 ? 6.026 -2.522 -19.399 1.00 93.50 89 CYS A N 1
ATOM 712 C CA . CYS A 1 89 ? 5.509 -3.375 -20.465 1.00 93.50 89 CYS A CA 1
ATOM 713 C C . CYS A 1 89 ? 4.549 -2.653 -21.427 1.00 93.50 89 CYS A C 1
ATOM 715 O O . CYS A 1 89 ? 4.321 -3.158 -22.532 1.00 93.50 89 CYS A O 1
ATOM 717 N N . ALA A 1 90 ? 3.975 -1.523 -21.016 1.00 95.44 90 ALA A N 1
ATOM 718 C CA . ALA A 1 90 ? 3.117 -0.692 -21.852 1.00 95.44 90 ALA A CA 1
ATOM 719 C C . ALA A 1 90 ? 3.912 0.246 -22.775 1.00 95.44 90 ALA A C 1
ATOM 721 O O . ALA A 1 90 ? 3.358 0.712 -23.766 1.00 95.44 90 ALA A O 1
ATOM 722 N N . ASP A 1 91 ? 5.187 0.503 -22.476 1.00 94.75 91 ASP A N 1
ATOM 723 C CA . ASP A 1 91 ? 6.068 1.308 -23.319 1.00 94.75 91 ASP A CA 1
ATOM 724 C C . ASP A 1 91 ? 6.571 0.489 -24.518 1.00 94.75 91 ASP A C 1
ATOM 726 O O . ASP A 1 91 ? 7.202 -0.562 -24.354 1.00 94.75 91 ASP A O 1
ATOM 730 N N . GLU A 1 92 ? 6.287 0.969 -25.729 1.00 93.44 92 GLU A N 1
ATOM 731 C CA . GLU A 1 92 ? 6.651 0.312 -26.987 1.00 93.44 92 GLU A CA 1
ATOM 732 C C . GLU A 1 92 ? 8.172 0.192 -27.168 1.00 93.44 92 GLU A C 1
ATOM 734 O O . GLU A 1 92 ? 8.646 -0.812 -27.707 1.00 93.44 92 GLU A O 1
ATOM 739 N N . GLU A 1 93 ? 8.963 1.141 -26.649 1.00 91.12 93 GLU A N 1
ATOM 740 C CA . GLU A 1 93 ? 10.426 1.105 -26.761 1.00 91.12 93 GLU A CA 1
ATOM 741 C C . GLU A 1 93 ? 11.056 -0.047 -25.986 1.00 91.12 93 GLU A C 1
ATOM 743 O O . GLU A 1 93 ? 12.123 -0.544 -26.350 1.00 91.12 93 GLU A O 1
ATOM 748 N N . THR A 1 94 ? 10.385 -0.534 -24.945 1.00 91.62 94 THR A N 1
ATOM 749 C CA . THR A 1 94 ? 10.853 -1.706 -24.196 1.00 91.62 94 THR A CA 1
ATOM 750 C C . THR A 1 94 ? 10.633 -3.017 -24.958 1.00 91.62 94 THR A C 1
ATOM 752 O O . THR A 1 94 ? 11.083 -4.075 -24.510 1.00 91.62 94 THR A O 1
ATOM 755 N N . GLY A 1 95 ? 9.964 -2.976 -26.117 1.00 88.88 95 GLY A N 1
ATOM 756 C CA . GLY A 1 95 ? 9.792 -4.120 -27.014 1.00 88.88 95 GLY A CA 1
ATOM 757 C C . GLY A 1 95 ? 11.107 -4.653 -27.590 1.00 88.88 95 GLY A C 1
ATOM 758 O O . GLY A 1 95 ? 11.152 -5.791 -28.048 1.00 88.88 95 GLY A O 1
ATOM 759 N N . ILE A 1 96 ? 12.189 -3.873 -27.515 1.00 90.81 96 ILE A N 1
ATOM 760 C CA . ILE A 1 96 ? 13.535 -4.284 -27.940 1.00 90.81 96 ILE A CA 1
ATOM 761 C C . ILE A 1 96 ? 14.161 -5.354 -27.032 1.00 90.81 96 ILE A C 1
ATOM 763 O O . ILE A 1 96 ? 15.102 -6.033 -27.444 1.00 90.81 96 ILE A O 1
ATOM 767 N N . PHE A 1 97 ? 13.675 -5.511 -25.795 1.00 90.00 97 PHE A N 1
ATOM 768 C CA . PHE A 1 97 ? 14.222 -6.478 -24.847 1.00 90.00 97 PHE A CA 1
ATOM 769 C C . PHE A 1 97 ? 13.525 -7.830 -24.989 1.00 90.00 97 PHE A C 1
ATOM 771 O O . PHE A 1 97 ? 12.344 -7.962 -24.678 1.00 90.00 97 PHE A O 1
ATOM 778 N N . ASN A 1 98 ? 14.277 -8.871 -25.353 1.00 86.19 98 ASN A N 1
ATOM 779 C CA . ASN A 1 98 ? 13.758 -10.244 -25.354 1.00 86.19 98 ASN A CA 1
ATOM 780 C C . ASN A 1 98 ? 13.369 -10.704 -23.933 1.00 86.19 98 ASN A C 1
ATOM 782 O O . ASN A 1 98 ? 12.329 -11.327 -23.735 1.00 86.19 98 ASN A O 1
ATOM 786 N N . GLU A 1 99 ? 14.172 -10.349 -22.921 1.00 90.56 99 GLU A N 1
ATOM 787 C CA . GLU A 1 99 ? 13.919 -10.661 -21.506 1.00 90.56 99 GLU A CA 1
ATOM 788 C C . GLU A 1 99 ? 13.318 -9.453 -20.755 1.00 90.56 99 GLU A C 1
ATOM 790 O O . GLU A 1 99 ? 13.917 -8.923 -19.817 1.00 90.56 99 GLU A O 1
ATOM 795 N N . ARG A 1 100 ? 12.114 -9.002 -21.145 1.00 91.31 100 ARG A N 1
ATOM 796 C CA . ARG A 1 100 ? 11.471 -7.775 -20.607 1.00 91.31 100 ARG A CA 1
ATOM 797 C C . ARG A 1 100 ? 11.408 -7.713 -19.077 1.00 91.31 100 ARG A C 1
ATOM 799 O O . ARG A 1 100 ? 11.689 -6.672 -18.496 1.00 91.31 100 ARG A O 1
ATOM 806 N N . LEU A 1 101 ? 11.090 -8.824 -18.407 1.00 93.38 101 LEU A N 1
ATOM 807 C CA . LEU A 1 101 ? 11.041 -8.871 -16.938 1.00 93.38 101 LEU A CA 1
ATOM 808 C C . LEU A 1 101 ? 12.413 -8.672 -16.286 1.00 93.38 101 LEU A C 1
ATOM 810 O O . LEU A 1 101 ? 12.496 -8.071 -15.217 1.00 93.38 101 LEU A O 1
ATOM 814 N N . LYS A 1 102 ? 13.487 -9.152 -16.918 1.00 94.00 102 LYS A N 1
ATOM 815 C CA . LYS A 1 102 ? 14.854 -8.982 -16.417 1.00 94.00 102 LYS A CA 1
ATOM 816 C C . LYS A 1 102 ? 15.317 -7.536 -16.582 1.00 94.00 102 LYS A C 1
ATOM 818 O O . LYS A 1 102 ? 15.877 -6.980 -15.643 1.00 94.00 102 LYS A O 1
ATOM 823 N N . ALA A 1 103 ? 15.005 -6.916 -17.721 1.00 94.44 103 ALA A N 1
ATOM 824 C CA . ALA A 1 103 ? 15.247 -5.493 -17.951 1.00 94.44 103 ALA A CA 1
ATOM 825 C C . ALA A 1 103 ? 14.465 -4.618 -16.952 1.00 94.44 103 ALA A C 1
ATOM 827 O O . ALA A 1 103 ? 15.048 -3.766 -16.282 1.00 94.44 103 ALA A O 1
ATOM 828 N N . ALA A 1 104 ? 13.173 -4.900 -16.753 1.00 95.44 104 ALA A N 1
ATOM 829 C CA . ALA A 1 104 ? 12.359 -4.226 -15.743 1.00 95.44 104 ALA A CA 1
ATOM 830 C C . ALA A 1 104 ? 12.926 -4.408 -14.325 1.00 95.44 104 ALA A C 1
ATOM 832 O O . ALA A 1 104 ? 12.977 -3.451 -13.559 1.00 95.44 104 ALA A O 1
ATOM 833 N N . ALA A 1 105 ? 13.389 -5.612 -13.967 1.00 94.94 105 ALA A N 1
ATOM 834 C CA . ALA A 1 105 ? 13.973 -5.885 -12.653 1.00 94.94 105 ALA A CA 1
ATOM 835 C C . ALA A 1 105 ? 15.282 -5.115 -12.421 1.00 94.94 105 ALA A C 1
ATOM 837 O O . ALA A 1 105 ? 15.524 -4.647 -11.307 1.00 94.94 105 ALA A O 1
ATOM 838 N N . ALA A 1 106 ? 16.106 -4.958 -13.461 1.00 94.69 106 ALA A N 1
ATOM 839 C CA . ALA A 1 106 ? 17.323 -4.158 -13.399 1.00 94.69 106 ALA A CA 1
ATOM 840 C C . ALA A 1 106 ? 17.008 -2.673 -13.151 1.00 94.69 106 ALA A C 1
ATOM 842 O O . ALA A 1 106 ? 17.560 -2.095 -12.217 1.00 94.69 106 ALA A O 1
ATOM 843 N N . LEU A 1 107 ? 16.058 -2.083 -13.886 1.00 94.81 107 LEU A N 1
ATOM 844 C CA . LEU A 1 107 ? 15.623 -0.699 -13.643 1.00 94.81 107 LEU A CA 1
ATOM 845 C C . LEU A 1 107 ? 14.959 -0.525 -12.272 1.00 94.81 107 LEU A C 1
ATOM 847 O O . LEU A 1 107 ? 15.239 0.435 -11.556 1.00 94.81 107 LEU A O 1
ATOM 851 N N . TRP A 1 108 ? 14.123 -1.482 -11.865 1.00 95.19 108 TRP A N 1
ATOM 852 C CA . TRP A 1 108 ? 13.508 -1.488 -10.540 1.00 95.19 108 TRP A CA 1
ATOM 853 C C . TRP A 1 108 ? 14.556 -1.477 -9.430 1.00 95.19 108 TRP A C 1
ATOM 855 O O . TRP A 1 108 ? 14.380 -0.793 -8.422 1.00 95.19 108 TRP A O 1
ATOM 865 N N . LYS A 1 109 ? 15.669 -2.197 -9.621 1.00 93.94 109 LYS A N 1
ATOM 866 C CA . LYS A 1 109 ? 16.792 -2.199 -8.683 1.00 93.94 109 LYS A CA 1
ATOM 867 C C . LYS A 1 109 ? 17.406 -0.809 -8.493 1.00 93.94 109 LYS A C 1
ATOM 869 O O . LYS A 1 109 ? 17.723 -0.440 -7.368 1.00 93.94 109 LYS A O 1
ATOM 874 N N . ILE A 1 110 ? 17.498 -0.023 -9.555 1.00 93.12 110 ILE A N 1
ATOM 875 C CA . ILE A 1 110 ? 18.059 1.331 -9.506 1.00 93.12 110 ILE A CA 1
ATOM 876 C C . ILE A 1 110 ? 17.141 2.259 -8.710 1.00 93.12 110 ILE A C 1
ATOM 878 O O . ILE A 1 110 ? 17.585 2.912 -7.770 1.00 93.12 110 ILE A O 1
ATOM 882 N N . VAL A 1 111 ? 15.842 2.279 -9.024 1.00 93.00 111 VAL A N 1
ATOM 883 C CA . VAL A 1 111 ? 14.887 3.180 -8.349 1.00 93.00 111 VAL A CA 1
ATOM 884 C C . VAL A 1 111 ? 14.583 2.777 -6.905 1.00 93.00 111 VAL A C 1
ATOM 886 O O . VAL A 1 111 ? 14.203 3.621 -6.094 1.00 93.00 111 VAL A O 1
ATOM 889 N N . ARG A 1 112 ? 14.729 1.492 -6.550 1.00 90.50 112 ARG A N 1
ATOM 890 C CA . ARG A 1 112 ? 14.554 1.037 -5.158 1.00 90.50 112 ARG A CA 1
ATOM 891 C C . ARG A 1 112 ? 15.766 1.351 -4.279 1.00 90.50 112 ARG A C 1
ATOM 893 O O . ARG A 1 112 ? 15.581 1.507 -3.077 1.00 90.50 112 ARG A O 1
ATOM 900 N N . GLU A 1 113 ? 16.970 1.393 -4.853 1.00 90.56 113 GLU A N 1
ATOM 901 C CA . GLU A 1 113 ? 18.229 1.683 -4.145 1.00 90.56 113 GLU A CA 1
ATOM 902 C C . GLU A 1 113 ? 18.567 3.184 -4.140 1.00 90.56 113 GLU A C 1
ATOM 904 O O . GLU A 1 113 ? 19.498 3.592 -3.451 1.00 90.56 113 GLU A O 1
ATOM 909 N N . SER A 1 114 ? 17.795 4.007 -4.856 1.00 89.12 114 SER A N 1
ATOM 910 C CA . SER A 1 114 ? 17.961 5.459 -4.928 1.00 89.12 114 SER A CA 1
ATOM 911 C C . SER A 1 114 ? 16.791 6.234 -4.304 1.00 89.12 114 SER A C 1
ATOM 913 O O . SER A 1 114 ? 15.740 5.687 -3.948 1.00 89.12 114 SER A O 1
ATOM 915 N N . ASP A 1 115 ? 16.966 7.555 -4.219 1.00 88.25 115 ASP A N 1
ATOM 916 C CA . ASP A 1 115 ? 15.921 8.505 -3.818 1.00 88.25 115 ASP A CA 1
ATOM 917 C C . ASP A 1 115 ? 14.937 8.837 -4.957 1.00 88.25 115 ASP A C 1
ATOM 919 O O . ASP A 1 115 ? 14.055 9.687 -4.805 1.00 88.25 115 ASP A O 1
ATOM 923 N N . MET A 1 116 ? 15.054 8.164 -6.107 1.00 88.31 116 MET A N 1
ATOM 924 C CA . MET A 1 116 ? 14.139 8.341 -7.231 1.00 88.31 116 MET A CA 1
ATOM 925 C C . MET A 1 116 ? 12.724 7.861 -6.882 1.00 88.31 116 MET A C 1
ATOM 927 O O . MET A 1 116 ? 12.480 7.070 -5.958 1.00 88.31 116 MET A O 1
ATOM 931 N N . LYS A 1 117 ? 11.753 8.328 -7.672 1.00 87.94 117 LYS A N 1
ATOM 932 C CA . LYS A 1 117 ? 10.391 7.796 -7.610 1.00 87.94 117 LYS A CA 1
ATOM 933 C C . LYS A 1 117 ? 10.425 6.314 -7.981 1.00 87.94 117 LYS A C 1
ATOM 935 O O . LYS A 1 117 ? 10.993 5.935 -8.998 1.00 87.94 117 LYS A O 1
ATOM 940 N N . LYS A 1 118 ? 9.784 5.482 -7.158 1.00 92.25 118 LYS A N 1
ATOM 941 C CA . LYS A 1 118 ? 9.699 4.018 -7.322 1.00 92.25 118 LYS A CA 1
ATOM 942 C C . LYS A 1 118 ? 8.629 3.659 -8.358 1.00 92.25 118 LYS A C 1
ATOM 944 O O . LYS A 1 118 ? 7.675 2.942 -8.067 1.00 92.25 118 LYS A O 1
ATOM 949 N N . GLU A 1 119 ? 8.758 4.251 -9.537 1.00 92.44 119 GLU A N 1
ATOM 950 C CA . GLU A 1 119 ? 7.833 4.185 -10.664 1.00 92.44 119 GLU A CA 1
ATOM 951 C C . GLU A 1 119 ? 8.639 4.116 -11.963 1.00 92.44 119 GLU A C 1
ATOM 953 O O . GLU A 1 119 ? 9.782 4.569 -12.013 1.00 92.44 119 GLU A O 1
ATOM 958 N N . TYR A 1 120 ? 8.052 3.530 -13.004 1.00 95.50 120 TYR A N 1
ATOM 959 C CA . TYR A 1 120 ? 8.650 3.537 -14.333 1.00 95.50 120 TYR A CA 1
ATOM 960 C C . TYR A 1 120 ? 8.407 4.892 -15.010 1.00 95.50 120 TYR A C 1
ATOM 962 O O . TYR A 1 120 ? 7.324 5.466 -14.884 1.00 95.50 120 TYR A O 1
ATOM 970 N N . SER A 1 121 ? 9.392 5.374 -15.763 1.00 95.25 121 SER A N 1
ATOM 971 C CA . SER A 1 121 ? 9.237 6.462 -16.726 1.00 95.25 121 SER A CA 1
ATOM 972 C C . SER A 1 121 ? 10.073 6.174 -17.968 1.00 95.25 121 SER A C 1
ATOM 974 O O . SER A 1 121 ? 11.049 5.427 -17.911 1.00 95.25 121 SER A O 1
ATOM 976 N N . HIS A 1 122 ? 9.701 6.792 -19.085 1.00 94.25 122 HIS A N 1
ATOM 977 C CA . HIS A 1 122 ? 10.479 6.693 -20.314 1.00 94.25 122 HIS A CA 1
ATOM 978 C C . HIS A 1 122 ? 11.896 7.267 -20.135 1.00 94.25 122 HIS A C 1
ATOM 980 O O . HIS A 1 122 ? 12.871 6.614 -20.483 1.00 94.25 122 HIS A O 1
ATOM 986 N N . ASP A 1 123 ? 12.025 8.409 -19.453 1.00 94.50 123 ASP A N 1
ATOM 987 C CA . ASP A 1 123 ? 13.325 9.015 -19.127 1.00 94.50 123 ASP A CA 1
ATOM 988 C C . ASP A 1 123 ? 14.237 8.058 -18.335 1.00 94.50 123 ASP A C 1
ATOM 990 O O . ASP A 1 123 ? 15.437 7.979 -18.588 1.00 94.50 123 ASP A O 1
ATOM 994 N N . LEU A 1 124 ? 13.665 7.277 -17.403 1.00 95.12 124 LEU A N 1
ATOM 995 C CA . LEU A 1 124 ? 14.403 6.256 -16.652 1.00 95.12 124 LEU A CA 1
ATOM 996 C C . LEU A 1 124 ? 14.929 5.164 -17.591 1.00 95.12 124 LEU A C 1
ATOM 998 O O . LEU A 1 124 ? 16.048 4.680 -17.412 1.00 95.12 124 LEU A O 1
ATOM 1002 N N . LEU A 1 125 ? 14.127 4.754 -18.577 1.00 94.50 125 LEU A N 1
ATOM 1003 C CA . LEU A 1 125 ? 14.577 3.808 -19.588 1.00 94.50 125 LEU A CA 1
ATOM 1004 C C . LEU A 1 125 ? 15.732 4.398 -20.394 1.00 94.50 125 LEU A C 1
ATOM 1006 O O . LEU A 1 125 ? 16.734 3.711 -20.534 1.00 94.50 125 LEU A O 1
ATOM 1010 N N . GLU A 1 126 ? 15.615 5.622 -20.907 1.00 93.94 126 GLU A N 1
ATOM 1011 C CA . GLU A 1 126 ? 16.656 6.256 -21.726 1.00 93.94 126 GLU A CA 1
ATOM 1012 C C . GLU A 1 126 ? 17.981 6.409 -20.968 1.00 93.94 126 GLU A C 1
ATOM 1014 O O . GLU A 1 126 ? 19.037 6.040 -21.488 1.00 93.94 126 GLU A O 1
ATOM 1019 N N . GLU A 1 127 ? 17.926 6.877 -19.718 1.00 94.31 127 GLU A N 1
ATOM 1020 C CA . GLU A 1 127 ? 19.101 7.106 -18.872 1.00 94.31 127 GLU A CA 1
ATOM 1021 C C . GLU A 1 127 ? 19.875 5.804 -18.611 1.00 94.31 127 GLU A C 1
ATOM 1023 O O . GLU A 1 127 ? 21.102 5.749 -18.744 1.00 94.31 127 GLU A O 1
ATOM 1028 N N . TYR A 1 128 ? 19.160 4.719 -18.309 1.00 93.06 128 TYR A N 1
ATOM 1029 C CA . TYR A 1 128 ? 19.761 3.444 -17.914 1.00 93.06 128 TYR A CA 1
ATOM 1030 C C . TYR A 1 128 ? 19.735 2.378 -19.018 1.00 93.06 128 TYR A C 1
ATOM 1032 O O . TYR A 1 128 ? 20.166 1.250 -18.793 1.00 93.06 128 TYR A O 1
ATOM 1040 N N . LYS A 1 129 ? 19.316 2.715 -20.244 1.00 89.50 129 LYS A N 1
ATOM 1041 C CA . LYS A 1 129 ? 19.229 1.783 -21.387 1.00 89.50 129 LYS A CA 1
ATOM 1042 C C . LYS A 1 129 ? 20.541 1.040 -21.630 1.00 89.50 129 LYS A C 1
ATOM 1044 O O . LYS A 1 129 ? 20.543 -0.150 -21.925 1.00 89.50 129 LYS A O 1
ATOM 1049 N N . HIS A 1 130 ? 21.657 1.746 -21.460 1.00 88.56 130 HIS A N 1
ATOM 1050 C CA . HIS A 1 130 ? 23.012 1.258 -21.706 1.00 88.56 130 HIS A CA 1
ATOM 1051 C C . HIS A 1 130 ? 23.468 0.125 -20.768 1.00 88.56 130 HIS A C 1
ATOM 1053 O O . HIS A 1 130 ? 24.422 -0.569 -21.106 1.00 88.56 130 HIS A O 1
ATOM 1059 N N . ILE A 1 131 ? 22.802 -0.085 -19.624 1.00 87.06 131 ILE A N 1
ATOM 1060 C CA . ILE A 1 131 ? 23.116 -1.177 -18.681 1.00 87.06 131 ILE A CA 1
ATOM 1061 C C . ILE A 1 131 ? 22.154 -2.371 -18.777 1.00 87.06 131 ILE A C 1
ATOM 1063 O O . ILE A 1 131 ? 22.276 -3.317 -18.000 1.00 87.06 131 ILE A O 1
ATOM 1067 N N . LEU A 1 132 ? 21.172 -2.323 -19.685 1.00 84.19 132 LEU A N 1
ATOM 1068 C CA . LEU A 1 132 ? 20.147 -3.363 -19.844 1.00 84.19 132 LEU A CA 1
ATOM 1069 C C . LEU A 1 132 ? 20.476 -4.396 -20.937 1.00 84.19 132 LEU A C 1
ATOM 1071 O O . LEU A 1 132 ? 19.693 -5.331 -21.123 1.00 84.19 132 LEU A O 1
ATOM 1075 N N . PHE A 1 133 ? 21.598 -4.225 -21.646 1.00 73.69 133 PHE A N 1
ATOM 1076 C CA . PHE A 1 133 ? 22.071 -5.090 -22.733 1.00 73.69 133 PHE A CA 1
ATOM 1077 C C . PHE A 1 133 ? 23.269 -5.945 -22.323 1.00 73.69 133 PHE A C 1
ATOM 1079 O O . PHE A 1 133 ? 24.135 -5.435 -21.578 1.00 73.69 133 PHE A O 1
#

Secondary structure (DSSP, 8-state):
---S--TTSBTTTTT--SSHHHHHHHHHHH--TT----HHHHHHHHHHHHHT-TT-BHHHHHHHHTTS--S----HHHHHHHHHHHHHHH-GGGGG-TTHHHHHHHHHHHHHHSSS-SS--HHHHHHHGGG--

Foldseek 3Di:
DPPDADQQAFCVNVVHDQDDVVQVVVCVVVVPPPDHQDPQLVQQSVVCVVVVPRRHGNNNSVCSVVVNDHDDDDPVLVVLLVQQLVVQVPDPVCVPDPCSNQLSVVLCVVCVVDPHDSHDDPVSCVVCVVVSD

Radius of gyration: 20.44 Å; chains: 1; bounding box: 49×28×50 Å